Protein AF-A0A1D6ND88-F1 (afdb_monomer_lite)

Foldseek 3Di:
DDPPPPVVLVVLVVVVVVQVVDPPDPDPDDPVCVVCVSVVDDDDDAAAADAPDDPLPVLVVVVCVVLCVVPPDPDDDPVNSVCHHNVVDDNVVSVCCVVVVVVVVVVVVVVVVVVPPDDPVPPPPPPDDDD

Secondary structure (DSSP, 8-state):
--GGGGHHHHHHHHHHHHHHH-TT---SS-HHHHHHHHHH--------PPPSSSS-HHHHHHHHHHHHHHHS-SS--TGGGGGSSTTSS-HHHHHHHHHHHHHHHHHHHHHHHHHTPPPGGGSSTT-----

Organism: Zea mays (NCBI:txid4577)

Radius of gyration: 24.54 Å; chains: 1; bounding box: 53×54×69 Å

pLDDT: mean 79.96, std 15.45, range [41.28, 96.06]

InterPro domains:
  IPR003653 Ulp1 protease family, C-terminal catalytic domain [PF02902] (44-93)
  IPR038765 Papain-like cysteine peptidase superfamily [SSF54001] (33-108)

Structure (mmCIF, N/CA/C/O backbone):
data_AF-A0A1D6ND88-F1
#
_entry.id   AF-A0A1D6ND88-F1
#
loop_
_atom_site.group_PDB
_atom_site.id
_atom_site.type_symbol
_atom_site.label_atom_id
_atom_site.label_alt_id
_atom_site.label_comp_id
_atom_site.label_asym_id
_atom_site.label_entity_id
_atom_site.label_seq_id
_atom_site.pdbx_PDB_ins_code
_atom_site.Cartn_x
_atom_site.Cartn_y
_atom_site.Cartn_z
_atom_site.occupancy
_atom_site.B_iso_or_equiv
_atom_site.auth_seq_id
_atom_site.auth_comp_id
_atom_site.auth_asym_id
_atom_site.auth_atom_id
_atom_site.pdbx_PDB_model_num
ATOM 1 N N . MET A 1 1 ? 5.506 -14.985 18.637 1.00 41.28 1 MET A N 1
ATOM 2 C CA . MET A 1 1 ? 4.872 -13.873 17.889 1.00 41.28 1 MET A CA 1
ATOM 3 C C . MET A 1 1 ? 5.980 -12.960 17.376 1.00 41.28 1 MET A C 1
ATOM 5 O O . MET A 1 1 ? 6.847 -12.604 18.158 1.00 41.28 1 MET A O 1
ATOM 9 N N . SER A 1 2 ? 6.032 -12.709 16.064 1.00 43.12 2 SER A N 1
ATOM 10 C CA . SER A 1 2 ? 7.199 -12.138 15.362 1.00 43.12 2 SER A CA 1
ATOM 11 C C . SER A 1 2 ? 7.504 -10.687 15.774 1.00 43.12 2 SER A C 1
ATOM 13 O O . SER A 1 2 ? 6.597 -9.855 15.815 1.00 43.12 2 SER A O 1
ATOM 15 N N . SER A 1 3 ? 8.778 -10.384 16.063 1.00 57.56 3 SER A N 1
ATOM 16 C CA . SER A 1 3 ? 9.245 -9.135 16.695 1.00 57.56 3 SER A CA 1
ATOM 17 C C . SER A 1 3 ? 9.149 -7.877 15.817 1.00 57.56 3 SER A C 1
ATOM 19 O O . SER A 1 3 ? 9.309 -6.762 16.313 1.00 57.56 3 SER A O 1
ATOM 21 N N . LYS A 1 4 ? 8.833 -8.010 14.523 1.00 53.69 4 LYS A N 1
ATOM 22 C CA . LYS A 1 4 ? 8.887 -6.890 13.566 1.00 53.69 4 LYS A CA 1
ATOM 23 C C . LYS A 1 4 ? 7.842 -5.791 13.811 1.00 53.69 4 LYS A C 1
ATOM 25 O O . LYS A 1 4 ? 8.117 -4.628 13.551 1.00 53.69 4 LYS A O 1
ATOM 30 N N . PHE A 1 5 ? 6.683 -6.110 14.389 1.00 51.97 5 PHE A N 1
ATOM 31 C CA . PHE A 1 5 ? 5.602 -5.128 14.582 1.00 51.97 5 PHE A CA 1
ATOM 32 C C . PHE A 1 5 ? 5.680 -4.347 15.907 1.00 51.97 5 PHE A C 1
ATOM 34 O O . PHE A 1 5 ? 4.824 -3.498 16.178 1.00 51.97 5 PHE A O 1
ATOM 41 N N . GLN A 1 6 ? 6.659 -4.618 16.776 1.00 59.09 6 GLN A N 1
ATOM 42 C CA . GLN A 1 6 ? 6.769 -3.940 18.076 1.00 59.09 6 GLN A CA 1
ATOM 43 C C . GLN A 1 6 ? 7.133 -2.450 17.918 1.00 59.09 6 GLN A C 1
ATOM 45 O O . GLN A 1 6 ? 6.736 -1.619 18.736 1.00 59.09 6 GLN A O 1
ATOM 50 N N . TYR A 1 7 ? 7.787 -2.099 16.808 1.00 65.56 7 TYR A N 1
ATOM 51 C CA . TYR A 1 7 ? 8.238 -0.744 16.499 1.00 65.56 7 TYR A CA 1
ATOM 52 C C . TYR A 1 7 ? 7.102 0.247 16.227 1.00 65.56 7 TYR A C 1
ATOM 54 O O . TYR A 1 7 ? 7.187 1.385 16.684 1.00 65.56 7 TYR A O 1
ATOM 62 N N . HIS A 1 8 ? 6.005 -0.166 15.583 1.00 69.44 8 HIS A N 1
ATOM 63 C CA . HIS A 1 8 ? 4.933 0.764 15.187 1.00 69.44 8 HIS A CA 1
ATOM 64 C C . HIS A 1 8 ? 4.336 1.541 16.361 1.00 69.44 8 HIS A C 1
ATOM 66 O O . HIS A 1 8 ? 4.024 2.717 16.239 1.00 69.44 8 HIS A O 1
ATOM 72 N N . HIS A 1 9 ? 4.238 0.911 17.534 1.00 70.81 9 HIS A N 1
ATOM 73 C CA . HIS A 1 9 ? 3.711 1.581 18.718 1.00 70.81 9 HIS A CA 1
ATOM 74 C C . HIS A 1 9 ? 4.629 2.709 19.209 1.00 70.81 9 HIS A C 1
ATOM 76 O O . HIS A 1 9 ? 4.142 3.739 19.663 1.00 70.81 9 HIS A O 1
ATOM 82 N N . ARG A 1 10 ? 5.953 2.533 19.101 1.00 76.25 10 ARG A N 1
ATOM 83 C CA . ARG A 1 10 ? 6.928 3.568 19.469 1.00 76.25 10 ARG A CA 1
ATOM 84 C C . ARG A 1 10 ? 6.919 4.715 18.465 1.00 76.25 10 ARG A C 1
ATOM 86 O O . ARG A 1 10 ? 6.948 5.863 18.888 1.00 76.25 10 ARG A O 1
ATOM 93 N N . TYR A 1 11 ? 6.829 4.410 17.171 1.00 80.75 11 TYR A N 1
ATOM 94 C CA . TYR A 1 11 ? 6.771 5.435 16.127 1.00 80.75 11 TYR A CA 1
ATOM 95 C C . TYR A 1 11 ? 5.516 6.300 16.234 1.00 80.75 11 TYR A C 1
ATOM 97 O O . TYR A 1 11 ? 5.647 7.514 16.267 1.00 80.75 11 TYR A O 1
ATOM 105 N N . ILE A 1 12 ? 4.334 5.707 16.430 1.00 75.56 12 ILE A N 1
ATOM 106 C CA . ILE A 1 12 ? 3.087 6.473 16.616 1.00 75.56 12 ILE A CA 1
ATOM 107 C C . ILE A 1 12 ? 3.168 7.393 17.851 1.00 75.56 12 ILE A C 1
ATOM 109 O O . ILE A 1 12 ? 2.645 8.506 17.858 1.00 75.56 12 ILE A O 1
ATOM 113 N N . GLN A 1 13 ? 3.843 6.956 18.921 1.00 74.56 13 GLN A N 1
ATOM 114 C CA . GLN A 1 13 ? 4.072 7.813 20.089 1.00 74.56 13 GLN A CA 1
ATOM 115 C C . GLN A 1 13 ? 5.053 8.956 19.809 1.00 74.56 13 GLN A C 1
ATOM 117 O O . GLN A 1 13 ? 4.831 10.066 20.292 1.00 74.56 13 GLN A O 1
ATOM 122 N N . ALA A 1 14 ? 6.122 8.685 19.058 1.00 81.25 14 ALA A N 1
ATOM 123 C CA . ALA A 1 14 ? 7.110 9.685 18.669 1.00 81.25 14 ALA A CA 1
ATOM 124 C C . ALA A 1 14 ? 6.513 10.726 17.710 1.00 81.25 14 ALA A C 1
ATOM 126 O O . ALA A 1 14 ? 6.721 11.919 17.898 1.00 81.25 14 ALA A O 1
ATOM 127 N N . GLU A 1 15 ? 5.703 10.289 16.747 1.00 80.25 15 GLU A N 1
ATOM 128 C CA . GLU A 1 15 ? 4.974 11.159 15.825 1.00 80.25 15 GLU A CA 1
ATOM 129 C C . GLU A 1 15 ? 4.010 12.080 16.579 1.00 80.25 15 GLU A C 1
ATOM 131 O O . GLU A 1 15 ? 4.022 13.286 16.366 1.00 80.25 15 GLU A O 1
ATOM 136 N N . ARG A 1 16 ? 3.259 11.562 17.563 1.00 74.75 16 ARG A N 1
ATOM 137 C CA . ARG A 1 16 ? 2.439 12.409 18.446 1.00 74.75 16 ARG A CA 1
ATOM 138 C C . ARG A 1 16 ? 3.272 13.479 19.155 1.00 74.75 16 ARG A C 1
ATOM 140 O O . ARG A 1 16 ? 2.800 14.601 19.312 1.00 74.75 16 ARG A O 1
ATOM 147 N N . TRP A 1 17 ? 4.451 13.119 19.667 1.00 75.12 17 TRP A N 1
ATOM 148 C CA . TRP A 1 17 ? 5.330 14.091 20.320 1.00 75.12 17 TRP A CA 1
ATOM 149 C C . TRP A 1 17 ? 5.748 15.183 19.338 1.00 75.12 17 TRP A C 1
ATOM 151 O O . TRP A 1 17 ? 5.667 16.355 19.676 1.00 75.12 17 TRP A O 1
ATOM 161 N N . HIS A 1 18 ? 6.113 14.799 18.116 1.00 78.81 18 HIS A N 1
ATOM 162 C CA . HIS A 1 18 ? 6.485 15.727 17.058 1.00 78.81 18 HIS A CA 1
ATOM 163 C C . HIS A 1 18 ? 5.331 16.669 16.677 1.00 78.81 18 HIS A C 1
ATOM 165 O O . HIS A 1 18 ? 5.486 17.882 16.770 1.00 78.81 18 HIS A O 1
ATOM 171 N N . LEU A 1 19 ? 4.147 16.124 16.382 1.00 74.94 19 LEU A N 1
ATOM 172 C CA . LEU A 1 19 ? 2.949 16.903 16.050 1.00 74.94 19 LEU A CA 1
ATOM 173 C C . LEU A 1 19 ? 2.496 17.816 17.200 1.00 74.94 19 LEU A C 1
ATOM 175 O O . LEU A 1 19 ? 1.925 18.867 16.964 1.00 74.94 19 LEU A O 1
ATOM 179 N N . GLY A 1 20 ? 2.736 17.429 18.456 1.00 70.62 20 GLY A N 1
ATOM 180 C CA . GLY A 1 20 ? 2.411 18.262 19.617 1.00 70.62 20 GLY A CA 1
ATOM 181 C C . GLY A 1 20 ? 3.403 19.398 19.888 1.00 70.62 20 GLY A C 1
ATOM 182 O O . GLY A 1 20 ? 3.076 20.293 20.664 1.00 70.62 20 GLY A O 1
ATOM 183 N N . MET A 1 21 ? 4.604 19.340 19.306 1.00 67.69 21 MET A N 1
ATOM 184 C CA . MET A 1 21 ? 5.630 20.386 19.415 1.00 67.69 21 MET A CA 1
ATOM 185 C C . MET A 1 21 ? 5.525 21.407 18.281 1.00 67.69 21 MET A C 1
ATOM 187 O O . MET A 1 21 ? 5.992 22.532 18.434 1.00 67.69 21 MET A O 1
ATOM 191 N N . ASP A 1 22 ? 4.911 21.020 17.165 1.00 70.62 22 ASP A N 1
ATOM 192 C CA . ASP A 1 22 ? 4.722 21.871 16.002 1.00 70.62 22 ASP A CA 1
ATOM 193 C C . ASP A 1 22 ? 3.301 22.456 15.986 1.00 70.62 22 ASP A C 1
ATOM 195 O O . ASP A 1 22 ? 2.317 21.759 15.737 1.00 70.62 22 ASP A O 1
ATOM 199 N N . SER A 1 23 ? 3.185 23.758 16.262 1.00 64.06 23 SER A N 1
ATOM 200 C CA . SER A 1 23 ? 1.905 24.476 16.249 1.00 64.06 23 SER A CA 1
ATOM 201 C C . SER A 1 23 ? 1.335 24.697 14.845 1.00 64.06 23 SER A C 1
ATOM 203 O O . SER A 1 23 ? 0.255 25.270 14.727 1.00 64.06 23 SER A O 1
ATOM 205 N N . SER A 1 24 ? 2.053 24.300 13.788 1.00 73.44 24 SER A N 1
ATOM 206 C CA . SER A 1 24 ? 1.614 24.445 12.399 1.00 73.44 24 SER A CA 1
ATOM 207 C C . SER A 1 24 ? 0.556 23.419 11.985 1.00 73.44 24 SER A C 1
ATOM 209 O O . SER A 1 24 ? -0.075 23.598 10.943 1.00 73.44 24 SER A O 1
ATOM 211 N N . TYR A 1 25 ? 0.363 22.341 12.749 1.00 66.56 25 TYR A N 1
ATOM 212 C CA . TYR A 1 25 ? -0.605 21.302 12.409 1.00 66.56 25 TYR A CA 1
ATOM 213 C C . TYR A 1 25 ? -1.922 21.493 13.161 1.00 66.56 25 TYR A C 1
ATOM 215 O O . TYR A 1 25 ? -1.974 21.403 14.388 1.00 66.56 25 TYR A O 1
ATOM 223 N N . ASP A 1 26 ? -3.016 21.649 12.415 1.00 70.00 26 ASP A N 1
ATOM 224 C CA . ASP A 1 26 ? -4.363 21.501 12.962 1.00 70.00 26 ASP A CA 1
ATOM 225 C C . ASP A 1 26 ? -4.646 20.015 13.191 1.00 70.00 26 ASP A C 1
ATOM 227 O O . ASP A 1 26 ? -4.948 19.250 12.273 1.00 70.00 26 ASP A O 1
ATOM 231 N N . ILE A 1 27 ? -4.501 19.571 14.439 1.00 66.62 27 ILE A N 1
ATOM 232 C CA . ILE A 1 27 ? -4.692 18.165 14.787 1.00 66.62 27 ILE A CA 1
ATOM 233 C C . ILE A 1 27 ? -6.197 17.893 14.957 1.00 66.62 27 ILE A C 1
ATOM 235 O O . ILE A 1 27 ? -6.794 18.366 15.929 1.00 66.62 27 ILE A O 1
ATOM 239 N N . PRO A 1 28 ? -6.824 17.039 14.120 1.00 66.81 28 PRO A N 1
ATOM 240 C CA . PRO A 1 28 ? -8.278 16.832 14.118 1.00 66.81 28 PRO A CA 1
ATOM 241 C C . PRO A 1 28 ? -8.795 16.009 15.315 1.00 66.81 28 PRO A C 1
ATOM 243 O O . PRO A 1 28 ? -9.961 15.618 15.366 1.00 66.81 28 PRO A O 1
ATOM 246 N N . PHE A 1 29 ? -7.947 15.729 16.310 1.00 67.81 29 PHE A N 1
ATOM 247 C CA . PHE A 1 29 ? -8.299 14.945 17.490 1.00 67.81 29 PHE A CA 1
ATOM 248 C C . PHE A 1 29 ? -7.901 15.662 18.776 1.00 67.81 29 PHE A C 1
ATOM 250 O O . PHE A 1 29 ? -6.765 16.101 18.949 1.00 67.81 29 PHE A O 1
ATOM 257 N N . SER A 1 30 ? -8.812 15.678 19.753 1.00 72.06 30 SER A N 1
ATOM 258 C CA . SER A 1 30 ? -8.515 16.241 21.073 1.00 72.06 30 SER A CA 1
ATOM 259 C C . SER A 1 30 ? -7.353 15.515 21.770 1.00 72.06 30 SER A C 1
ATOM 261 O O . SER A 1 30 ? -7.205 14.291 21.677 1.00 72.06 30 SER A O 1
ATOM 263 N N . GLY A 1 31 ? -6.585 16.233 22.597 1.00 69.94 31 GLY A N 1
ATOM 264 C CA . GLY A 1 31 ? -5.493 15.646 23.390 1.00 69.94 31 GLY A CA 1
ATOM 265 C C . GLY A 1 31 ? -5.920 14.495 24.321 1.00 69.94 31 GLY A C 1
ATOM 266 O O . GLY A 1 31 ? -5.090 13.673 24.719 1.00 69.94 31 GLY A O 1
ATOM 267 N N . ARG A 1 32 ? -7.219 14.383 24.650 1.00 72.38 32 ARG A N 1
ATOM 268 C CA . ARG A 1 32 ? -7.787 13.240 25.390 1.00 72.38 32 ARG A CA 1
ATOM 269 C C . ARG A 1 32 ? -7.819 11.957 24.556 1.00 72.38 32 ARG A C 1
ATOM 271 O O . ARG A 1 32 ? -7.521 10.897 25.104 1.00 72.38 32 ARG A O 1
ATOM 278 N N . ILE A 1 33 ? -8.145 12.052 23.265 1.00 72.25 33 ILE A N 1
ATOM 279 C CA . ILE A 1 33 ? -8.152 10.914 22.333 1.00 72.25 33 ILE A CA 1
ATOM 280 C C . ILE A 1 33 ? -6.717 10.403 22.159 1.00 72.25 33 ILE A C 1
ATOM 282 O O . ILE A 1 33 ? -6.457 9.224 22.393 1.00 72.25 33 ILE A O 1
ATOM 286 N N . TRP A 1 34 ? -5.760 11.304 21.916 1.00 73.19 34 TRP A N 1
ATOM 287 C CA . TRP A 1 34 ? -4.337 10.964 21.792 1.00 73.19 34 TRP A CA 1
ATOM 288 C C . TRP A 1 34 ? -3.742 10.286 23.028 1.00 73.19 34 TRP A C 1
ATOM 290 O O . TRP A 1 34 ? -2.979 9.330 22.909 1.00 73.19 34 TRP A O 1
ATOM 300 N N . ARG A 1 35 ? -4.108 10.731 24.237 1.00 72.75 35 ARG A N 1
ATOM 301 C CA . ARG A 1 35 ? -3.625 10.118 25.490 1.00 72.75 35 ARG A CA 1
ATOM 302 C C . ARG A 1 35 ? -4.086 8.669 25.658 1.00 72.75 35 ARG A C 1
ATOM 304 O O . ARG A 1 35 ? -3.440 7.897 26.360 1.00 72.75 35 ARG A O 1
ATOM 311 N N . ARG A 1 36 ? -5.213 8.312 25.038 1.00 74.75 36 ARG A N 1
ATOM 312 C CA . ARG A 1 36 ? -5.766 6.954 25.043 1.00 74.75 36 ARG A CA 1
ATOM 313 C C . ARG A 1 36 ? -5.395 6.163 23.790 1.00 74.75 36 ARG A C 1
ATOM 315 O O . ARG A 1 36 ? -5.634 4.963 23.780 1.00 74.75 36 ARG A O 1
ATOM 322 N N . LEU A 1 37 ? -4.780 6.792 22.784 1.00 72.81 37 LEU A N 1
ATOM 323 C CA . LEU A 1 37 ? -4.457 6.165 21.503 1.00 72.81 37 LEU A CA 1
ATOM 324 C C . LEU A 1 37 ? -3.645 4.883 21.683 1.00 72.81 37 LEU A C 1
ATOM 326 O O . LEU A 1 37 ? -4.047 3.851 21.170 1.00 72.81 37 LEU A O 1
ATOM 330 N N . SER A 1 38 ? -2.580 4.902 22.491 1.00 71.12 38 SER A N 1
ATOM 331 C CA . SER A 1 38 ? -1.765 3.704 22.764 1.00 71.12 38 SER A CA 1
ATOM 332 C C . SER A 1 38 ? -2.579 2.513 23.278 1.00 71.12 38 SER A C 1
ATOM 334 O O . SER A 1 38 ? -2.283 1.371 22.941 1.00 71.12 38 SER A O 1
ATOM 336 N N . LYS A 1 39 ? -3.632 2.779 24.059 1.00 72.88 39 LYS A N 1
ATOM 337 C CA . LYS A 1 39 ? -4.548 1.771 24.613 1.00 72.88 39 LYS A CA 1
ATOM 338 C C . LYS A 1 39 ? -5.696 1.406 23.662 1.00 72.88 39 LYS A C 1
ATOM 340 O O . LYS A 1 39 ? -6.352 0.399 23.889 1.00 72.88 39 LYS A O 1
ATOM 345 N N . ASN A 1 40 ? -5.925 2.206 22.622 1.00 74.81 40 ASN A N 1
ATOM 346 C CA . ASN A 1 40 ? -7.015 2.057 21.654 1.00 74.81 40 ASN A CA 1
ATOM 347 C C . ASN A 1 40 ? -6.531 1.663 20.245 1.00 74.81 40 ASN A C 1
ATOM 349 O O . ASN A 1 40 ? -7.349 1.550 19.332 1.00 74.81 40 ASN A O 1
ATOM 353 N N . ILE A 1 41 ? -5.225 1.443 20.048 1.00 77.94 41 ILE A N 1
ATOM 354 C CA . ILE A 1 41 ? -4.690 0.879 18.805 1.00 77.94 41 ILE A CA 1
ATOM 355 C C . ILE A 1 41 ? -5.004 -0.613 18.789 1.00 77.94 41 ILE A C 1
ATOM 357 O O . ILE A 1 41 ? -4.390 -1.414 19.496 1.00 77.94 41 ILE A O 1
ATOM 361 N N . ASN A 1 42 ? -5.955 -0.980 17.941 1.00 80.75 42 ASN A N 1
ATOM 362 C CA . ASN A 1 42 ? -6.239 -2.368 17.625 1.00 80.75 42 ASN A CA 1
ATOM 363 C C . ASN A 1 42 ? -5.317 -2.835 16.500 1.00 80.75 42 ASN A C 1
ATOM 365 O O . ASN A 1 42 ? -5.044 -2.090 15.561 1.00 80.75 42 ASN A O 1
ATOM 369 N N . ARG A 1 43 ? -4.838 -4.075 16.599 1.00 81.69 43 ARG A N 1
ATOM 370 C CA . ARG A 1 43 ? -4.028 -4.714 15.561 1.00 81.69 43 ARG A CA 1
ATOM 371 C C . ARG A 1 43 ? -4.798 -5.905 15.037 1.00 81.69 43 ARG A C 1
ATOM 373 O O . ARG A 1 43 ? -5.044 -6.839 15.790 1.00 81.69 43 ARG A O 1
ATOM 380 N N . GLU A 1 44 ? -5.128 -5.866 13.759 1.00 86.56 44 GLU A N 1
ATOM 381 C CA . GLU A 1 44 ? -5.846 -6.941 13.089 1.00 86.56 44 GLU A CA 1
ATOM 382 C C . GLU A 1 44 ? -4.923 -7.552 12.036 1.00 86.56 44 GLU A C 1
ATOM 384 O O . GLU A 1 44 ? -4.235 -6.840 11.300 1.00 86.56 44 GLU A O 1
ATOM 389 N N . LYS A 1 45 ? -4.851 -8.885 11.998 1.00 87.62 45 LYS A N 1
ATOM 390 C CA . LYS A 1 45 ? -4.090 -9.596 10.971 1.00 87.62 45 LYS A CA 1
ATOM 391 C C . LYS A 1 45 ? -5.030 -9.902 9.815 1.00 87.62 45 LYS A C 1
ATOM 393 O O . LYS A 1 45 ? -5.956 -10.690 9.975 1.00 87.62 45 LYS A O 1
ATOM 398 N N . ILE A 1 46 ? -4.742 -9.327 8.657 1.00 90.25 46 ILE A N 1
ATOM 399 C CA . ILE A 1 46 ? -5.522 -9.531 7.438 1.00 90.25 46 ILE A CA 1
ATOM 400 C C . ILE A 1 46 ? -4.742 -10.459 6.513 1.00 90.25 46 ILE A C 1
ATOM 402 O O . ILE A 1 46 ? -3.528 -10.316 6.343 1.00 90.25 46 ILE A O 1
ATOM 406 N N . GLU A 1 47 ? -5.428 -11.438 5.933 1.00 92.31 47 GLU A N 1
ATOM 407 C CA . GLU A 1 47 ? -4.840 -12.283 4.902 1.00 92.31 47 GLU A CA 1
ATOM 408 C C . GLU A 1 47 ? -5.079 -11.671 3.528 1.00 92.31 47 GLU A C 1
ATOM 410 O O . GLU A 1 47 ? -6.209 -11.608 3.061 1.00 92.31 47 GLU A O 1
ATOM 415 N N . VAL A 1 48 ? -4.001 -11.252 2.876 1.00 94.06 48 VAL A N 1
ATOM 416 C CA . VAL A 1 48 ? -4.007 -10.630 1.546 1.00 94.06 48 VAL A CA 1
ATOM 417 C C . VAL A 1 48 ? -3.430 -11.592 0.496 1.00 94.06 48 VAL A C 1
ATOM 419 O O . VAL A 1 48 ? -2.805 -12.593 0.879 1.00 94.06 48 VAL A O 1
ATOM 422 N N . PRO A 1 49 ? -3.638 -11.355 -0.815 1.00 95.19 49 PRO A N 1
ATOM 423 C CA . PRO A 1 49 ? -3.035 -12.174 -1.864 1.00 95.19 49 PRO A CA 1
ATOM 424 C C . PRO A 1 49 ? -1.514 -12.172 -1.709 1.00 95.19 49 PRO A C 1
ATOM 426 O O . PRO A 1 49 ? -0.915 -11.124 -1.512 1.00 95.19 49 PRO A O 1
ATOM 429 N N . ARG A 1 50 ? -0.875 -13.343 -1.758 1.00 92.88 50 ARG A N 1
ATOM 430 C CA . ARG A 1 50 ? 0.572 -13.480 -1.527 1.00 92.88 50 ARG A CA 1
ATOM 431 C C . ARG A 1 50 ? 1.305 -13.686 -2.845 1.00 92.88 50 ARG A C 1
ATOM 433 O O . ARG A 1 50 ? 0.810 -14.398 -3.717 1.00 92.88 50 ARG A O 1
ATOM 440 N N . GLN A 1 51 ? 2.518 -13.149 -2.936 1.00 93.00 51 GLN A N 1
ATOM 441 C CA . GLN A 1 51 ? 3.444 -13.480 -4.017 1.00 93.00 51 GLN A CA 1
ATOM 442 C C . GLN A 1 51 ? 3.694 -14.995 -4.089 1.00 93.00 51 GLN A C 1
ATOM 444 O O . GLN A 1 51 ? 3.717 -15.684 -3.063 1.00 93.00 51 GLN A O 1
ATOM 449 N N . ARG A 1 52 ? 3.920 -15.499 -5.305 1.00 92.25 52 ARG A N 1
ATOM 450 C CA . ARG A 1 52 ? 4.267 -16.908 -5.566 1.00 92.25 52 ARG A CA 1
ATOM 451 C C . ARG A 1 52 ? 5.758 -17.138 -5.831 1.00 92.25 52 ARG A C 1
ATOM 453 O O . ARG A 1 52 ? 6.175 -18.279 -5.974 1.00 92.25 52 ARG A O 1
ATOM 460 N N . ASN A 1 53 ? 6.545 -16.068 -5.899 1.00 91.75 53 ASN A N 1
ATOM 461 C CA . ASN A 1 53 ? 7.993 -16.092 -6.106 1.00 91.75 53 ASN A CA 1
ATOM 462 C C . ASN A 1 53 ? 8.721 -15.452 -4.912 1.00 91.75 53 ASN A C 1
ATOM 464 O O . ASN A 1 53 ? 8.080 -14.991 -3.972 1.00 91.75 53 ASN A O 1
ATOM 468 N N . GLU A 1 54 ? 10.051 -15.404 -4.934 1.00 91.44 54 GLU A N 1
ATOM 469 C CA . GLU A 1 54 ? 10.865 -14.911 -3.809 1.00 91.44 54 GLU A CA 1
ATOM 470 C C . GLU A 1 54 ? 11.254 -13.425 -3.914 1.00 91.44 54 GLU A C 1
ATOM 472 O O . GLU A 1 54 ? 11.768 -12.856 -2.954 1.00 91.44 54 GLU A O 1
ATOM 477 N N . TYR A 1 55 ? 10.978 -12.771 -5.046 1.00 91.19 55 TYR A N 1
ATOM 478 C CA . TYR A 1 55 ? 11.522 -11.448 -5.384 1.00 91.19 55 TYR A CA 1
ATOM 479 C C . TYR A 1 55 ? 10.475 -10.328 -5.482 1.00 91.19 55 TYR A C 1
ATOM 481 O O . TYR A 1 55 ? 10.838 -9.156 -5.442 1.00 91.19 55 TYR A O 1
ATOM 489 N N . ASP A 1 56 ? 9.179 -10.643 -5.546 1.00 93.38 56 ASP A N 1
ATOM 490 C CA . ASP A 1 56 ? 8.116 -9.636 -5.687 1.00 93.38 56 ASP A CA 1
ATOM 491 C C . ASP A 1 56 ? 7.631 -9.040 -4.349 1.00 93.38 56 ASP A C 1
ATOM 493 O O . ASP A 1 56 ? 6.617 -8.350 -4.315 1.00 93.38 56 ASP A O 1
ATOM 497 N N . CYS A 1 57 ? 8.324 -9.246 -3.224 1.00 92.56 57 CYS A N 1
ATOM 498 C CA . CYS A 1 57 ? 7.819 -8.794 -1.916 1.00 92.56 57 CYS A CA 1
ATOM 499 C C . CYS A 1 57 ? 7.686 -7.275 -1.793 1.00 92.56 57 CYS A C 1
ATOM 501 O O . CYS A 1 57 ? 6.683 -6.788 -1.269 1.00 92.56 57 CYS A O 1
ATOM 503 N N . GLY A 1 58 ? 8.662 -6.531 -2.316 1.00 92.19 58 GLY A N 1
ATOM 504 C CA . GLY A 1 58 ? 8.586 -5.074 -2.404 1.00 92.19 58 GLY A CA 1
ATOM 505 C C . GLY A 1 58 ? 7.503 -4.620 -3.380 1.00 92.19 58 GLY A C 1
ATOM 506 O O . GLY A 1 58 ? 6.765 -3.686 -3.088 1.00 92.19 58 GLY A O 1
ATOM 507 N N . LEU A 1 59 ? 7.341 -5.331 -4.498 1.00 94.50 59 LEU A N 1
ATOM 508 C CA . LEU A 1 59 ? 6.329 -5.015 -5.502 1.00 94.50 59 LEU A CA 1
ATOM 509 C C . LEU A 1 59 ? 4.908 -5.195 -4.955 1.00 94.50 59 LEU A C 1
ATOM 511 O O . LEU A 1 59 ? 4.077 -4.304 -5.094 1.00 94.50 59 LEU A O 1
ATOM 515 N N . PHE A 1 60 ? 4.650 -6.305 -4.258 1.00 95.19 60 PHE A N 1
ATOM 516 C CA . PHE A 1 60 ? 3.375 -6.544 -3.583 1.00 95.19 60 PHE A CA 1
ATOM 517 C C . PHE A 1 60 ? 3.128 -5.511 -2.486 1.00 95.19 60 PHE A C 1
ATOM 519 O O . PHE A 1 60 ? 1.995 -5.077 -2.331 1.00 95.19 60 PHE A O 1
ATOM 526 N N . MET A 1 61 ? 4.164 -5.078 -1.754 1.00 94.75 61 MET A N 1
AT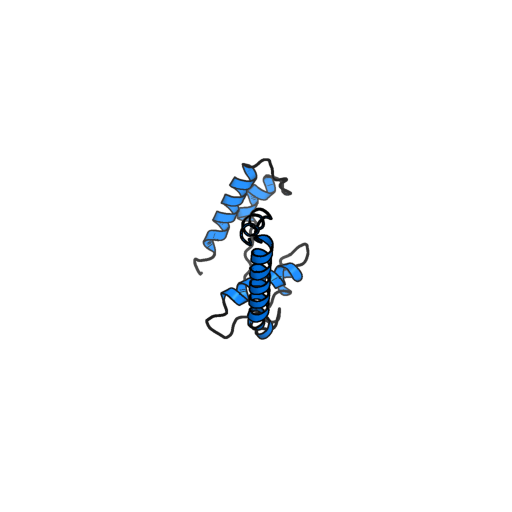OM 527 C CA . MET A 1 61 ? 4.026 -4.003 -0.765 1.00 94.75 61 MET A CA 1
ATOM 528 C C . MET A 1 61 ? 3.517 -2.708 -1.400 1.00 94.75 61 MET A C 1
ATOM 530 O O . MET A 1 61 ? 2.562 -2.127 -0.891 1.00 94.75 61 MET A O 1
ATOM 534 N N . LEU A 1 62 ? 4.124 -2.283 -2.510 1.00 95.69 62 LEU A N 1
ATOM 535 C CA . LEU A 1 62 ? 3.692 -1.090 -3.239 1.00 95.69 62 LEU A CA 1
ATOM 536 C C . LEU A 1 62 ? 2.270 -1.255 -3.777 1.00 95.69 62 LEU A C 1
ATOM 538 O O . LEU A 1 62 ? 1.450 -0.357 -3.620 1.00 95.69 62 LEU A O 1
ATOM 542 N N . TYR A 1 63 ? 1.954 -2.428 -4.325 1.00 96.00 63 TYR A N 1
ATOM 543 C CA . TYR A 1 63 ? 0.622 -2.717 -4.842 1.00 96.00 63 TYR A CA 1
ATOM 544 C C . TYR A 1 63 ? -0.453 -2.738 -3.741 1.00 96.00 63 TYR A C 1
ATOM 546 O O . TYR A 1 63 ? -1.554 -2.237 -3.952 1.00 96.00 63 TYR A O 1
ATOM 554 N N . TYR A 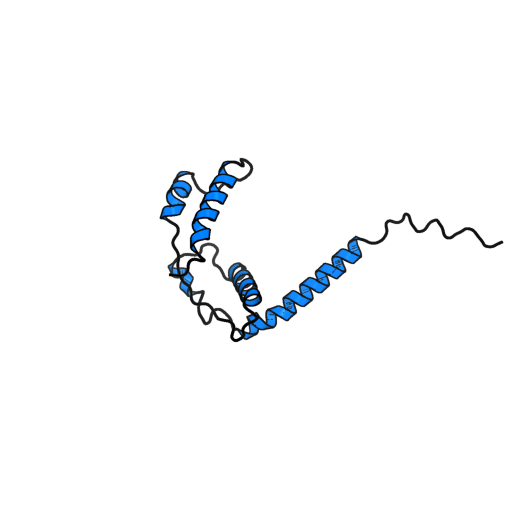1 64 ? -0.144 -3.243 -2.537 1.00 95.81 64 TYR A N 1
ATOM 555 C CA . TYR A 1 64 ? -1.060 -3.148 -1.393 1.00 95.81 64 TYR A CA 1
ATOM 556 C C . TYR A 1 64 ? -1.361 -1.694 -1.036 1.00 95.81 64 TYR A C 1
ATOM 558 O O . TYR A 1 64 ? -2.501 -1.390 -0.711 1.00 95.81 64 TYR A O 1
ATOM 566 N N . ILE A 1 65 ? -0.356 -0.813 -1.060 1.00 95.44 65 ILE A N 1
ATOM 567 C CA . ILE A 1 65 ? -0.528 0.608 -0.731 1.00 95.44 65 ILE A CA 1
ATOM 568 C C . ILE A 1 65 ? -1.388 1.292 -1.796 1.00 95.44 65 ILE A C 1
ATOM 570 O O . ILE A 1 65 ? -2.356 1.959 -1.446 1.00 95.44 65 ILE A O 1
ATOM 574 N N . ASP A 1 66 ? -1.073 1.076 -3.073 1.00 95.06 66 ASP A N 1
ATOM 575 C CA . ASP A 1 66 ? -1.815 1.641 -4.202 1.00 95.06 66 ASP A CA 1
ATOM 576 C C . ASP A 1 66 ? -3.298 1.230 -4.174 1.00 95.06 66 ASP A C 1
ATOM 578 O O . ASP A 1 66 ? -4.191 2.079 -4.136 1.00 95.06 66 ASP A O 1
ATOM 582 N N . ARG A 1 67 ? -3.571 -0.076 -4.055 1.00 95.19 67 ARG A N 1
ATOM 583 C CA . ARG A 1 67 ? -4.939 -0.600 -3.926 1.00 95.19 67 ARG A CA 1
ATOM 584 C C . ARG A 1 67 ? -5.627 -0.134 -2.655 1.00 95.19 67 ARG A C 1
ATOM 586 O O . ARG A 1 67 ? -6.819 0.136 -2.687 1.00 95.19 67 ARG A O 1
ATOM 593 N N . PHE A 1 68 ? -4.914 -0.034 -1.535 1.00 95.00 68 PHE A N 1
ATOM 594 C CA . PHE A 1 68 ? -5.503 0.462 -0.293 1.00 95.00 68 PHE A CA 1
ATOM 595 C C . PHE A 1 68 ? -5.978 1.906 -0.447 1.00 95.00 68 PHE A C 1
ATOM 597 O O . PHE A 1 68 ? -7.083 2.213 -0.024 1.00 95.00 68 PHE A O 1
ATOM 604 N N . ILE A 1 69 ? -5.189 2.778 -1.077 1.00 94.56 69 ILE A N 1
ATOM 605 C CA . ILE A 1 69 ? -5.578 4.176 -1.305 1.00 94.56 69 ILE A CA 1
ATOM 606 C C . ILE A 1 69 ? -6.821 4.267 -2.204 1.00 94.56 69 ILE A C 1
ATOM 608 O O . ILE A 1 69 ? -7.681 5.107 -1.959 1.00 94.56 69 ILE A O 1
ATOM 612 N N . GLN A 1 70 ? -6.931 3.399 -3.214 1.00 94.25 70 GLN A N 1
ATOM 613 C CA . GLN A 1 70 ? -8.060 3.393 -4.152 1.00 94.25 70 GLN A CA 1
ATOM 614 C C . GLN A 1 70 ? -9.332 2.748 -3.578 1.00 94.25 70 GLN A C 1
ATOM 616 O O . GLN A 1 70 ? -10.431 3.249 -3.803 1.00 94.25 70 GLN A O 1
ATOM 621 N N . ASP A 1 71 ? -9.194 1.633 -2.855 1.00 94.25 71 ASP A N 1
ATOM 622 C CA . ASP A 1 71 ? -10.319 0.789 -2.437 1.00 94.25 71 ASP A CA 1
ATOM 623 C C . ASP A 1 71 ? -10.785 1.063 -1.000 1.00 94.25 71 ASP A C 1
ATOM 625 O O . ASP A 1 71 ? -11.893 0.660 -0.628 1.00 94.25 71 ASP A O 1
ATOM 629 N N . ALA A 1 72 ? -9.941 1.664 -0.150 1.00 93.38 72 ALA A N 1
ATOM 630 C CA . ALA A 1 72 ? -10.300 1.862 1.245 1.00 93.38 72 ALA A CA 1
ATOM 631 C C . ALA A 1 72 ? -11.482 2.836 1.360 1.00 93.38 72 ALA A C 1
ATOM 633 O O . ALA A 1 72 ? -11.483 3.904 0.746 1.00 93.38 72 ALA A O 1
ATOM 634 N N . PRO A 1 73 ? -12.484 2.509 2.191 1.00 92.62 73 PRO A N 1
ATOM 635 C CA . PRO A 1 73 ? -13.548 3.446 2.488 1.00 92.62 73 PRO A CA 1
ATOM 636 C C . PRO A 1 73 ? -12.966 4.655 3.220 1.00 92.62 73 PRO A C 1
ATOM 638 O O . PRO A 1 73 ? -11.999 4.526 3.973 1.00 92.62 73 PRO A O 1
ATOM 641 N N . GLU A 1 74 ? -13.637 5.802 3.095 1.00 90.94 74 GLU A N 1
ATOM 642 C CA . GLU A 1 74 ? -13.284 7.038 3.812 1.00 90.94 74 GLU A CA 1
ATOM 643 C C . GLU A 1 74 ? -13.050 6.787 5.312 1.00 90.94 74 GLU A C 1
ATOM 645 O O . GLU A 1 74 ? -12.143 7.346 5.929 1.00 90.94 74 GLU A O 1
ATOM 650 N N . ARG A 1 75 ? -13.836 5.872 5.898 1.00 89.75 75 ARG A N 1
ATOM 651 C CA . ARG A 1 75 ? -13.644 5.389 7.261 1.00 89.75 75 ARG A CA 1
ATOM 652 C C . ARG A 1 75 ? -13.568 3.870 7.316 1.00 89.75 75 ARG A C 1
ATOM 654 O O . ARG A 1 75 ? -14.584 3.179 7.261 1.00 89.75 75 ARG A O 1
ATOM 661 N N . LEU A 1 76 ? -12.364 3.354 7.539 1.00 89.69 76 LEU A N 1
ATOM 662 C CA . LEU A 1 76 ? -12.139 1.930 7.757 1.00 89.69 76 LEU A CA 1
ATOM 663 C C . LEU A 1 76 ? -12.532 1.512 9.185 1.00 89.69 76 LEU A C 1
ATOM 665 O O . LEU A 1 76 ? -11.967 1.998 10.169 1.00 89.69 76 LEU A O 1
ATOM 669 N N . THR A 1 77 ? -13.493 0.594 9.303 1.00 90.19 77 THR A N 1
ATOM 670 C CA . THR A 1 77 ? -13.896 -0.029 10.577 1.00 90.19 77 THR A CA 1
ATOM 671 C C . THR A 1 77 ? -13.450 -1.488 10.639 1.00 90.19 77 THR A C 1
ATOM 673 O O . THR A 1 77 ? -13.009 -2.054 9.639 1.00 90.19 77 THR A O 1
ATOM 676 N N . LYS A 1 78 ? -13.566 -2.119 11.816 1.00 86.88 78 LYS A N 1
ATOM 677 C CA . LYS A 1 78 ? -13.197 -3.533 11.991 1.00 86.88 78 LYS A CA 1
ATOM 678 C C . LYS A 1 78 ? -14.036 -4.458 11.111 1.00 86.88 78 LYS A C 1
ATOM 680 O O . LYS A 1 78 ? -13.510 -5.407 10.544 1.00 86.88 78 LYS A O 1
ATOM 685 N N . GLU A 1 79 ? -15.321 -4.156 10.974 1.00 87.38 79 GLU A N 1
ATOM 686 C CA . GLU A 1 79 ? -16.268 -4.900 10.143 1.00 87.38 79 GLU A CA 1
ATOM 687 C C . GLU A 1 79 ? -15.932 -4.740 8.654 1.00 87.38 79 GLU A C 1
ATOM 689 O O . GLU A 1 79 ? -16.055 -5.691 7.884 1.00 87.38 79 GLU A O 1
ATOM 694 N N . GLY A 1 80 ? -15.436 -3.561 8.262 1.00 87.62 80 GLY A N 1
ATOM 695 C CA . GLY A 1 80 ? -14.992 -3.271 6.899 1.00 87.62 80 GLY A CA 1
ATOM 696 C C . GLY A 1 80 ? -13.715 -4.005 6.482 1.00 87.62 80 GLY A C 1
ATOM 697 O O . GLY A 1 80 ? -13.484 -4.174 5.290 1.00 87.62 80 GLY A O 1
ATOM 698 N N . LEU A 1 81 ? -12.908 -4.516 7.423 1.00 90.12 81 LEU A N 1
ATOM 699 C CA . LEU A 1 81 ? -11.642 -5.193 7.099 1.00 90.12 81 LEU A CA 1
ATOM 700 C C . LEU A 1 81 ? -11.820 -6.420 6.200 1.00 90.12 81 LEU A C 1
ATOM 702 O O . LEU A 1 81 ? -10.889 -6.777 5.485 1.00 90.12 81 LEU A O 1
ATOM 706 N N . GLY A 1 82 ? -13.001 -7.047 6.213 1.00 88.56 82 GLY A N 1
ATOM 707 C CA . GLY A 1 82 ? -13.306 -8.211 5.379 1.00 88.56 82 GLY A CA 1
ATOM 708 C C . GLY A 1 82 ? -13.289 -7.936 3.871 1.00 88.56 82 GLY A C 1
ATOM 709 O O . GLY A 1 82 ? -13.224 -8.887 3.093 1.00 88.56 82 GLY A O 1
ATOM 710 N N . MET A 1 83 ? -13.318 -6.665 3.450 1.00 90.12 83 MET A N 1
ATOM 711 C CA . MET A 1 83 ? -13.155 -6.290 2.040 1.00 90.12 83 MET A CA 1
ATOM 712 C C . MET A 1 83 ? -11.735 -6.568 1.528 1.00 90.12 83 MET A C 1
ATOM 714 O O . MET A 1 83 ? -11.538 -6.863 0.351 1.00 90.12 83 MET A O 1
ATOM 718 N N . PHE A 1 84 ? -10.758 -6.547 2.436 1.00 92.00 84 PHE A N 1
ATOM 719 C CA . PHE A 1 84 ? -9.390 -6.957 2.176 1.00 92.00 84 PHE A CA 1
ATOM 720 C C . PHE A 1 84 ? -9.260 -8.443 2.510 1.00 92.00 84 PHE A C 1
ATOM 722 O O . PHE A 1 84 ? -9.487 -8.884 3.636 1.00 92.00 84 PHE A O 1
ATOM 729 N N . GLY A 1 85 ? -8.904 -9.248 1.516 1.00 90.75 85 GLY A N 1
ATOM 730 C CA . GLY A 1 85 ? -8.844 -10.695 1.671 1.00 90.75 85 GLY A CA 1
ATOM 731 C C . GLY A 1 85 ? -7.942 -11.358 0.643 1.00 90.75 85 GLY A C 1
ATOM 732 O O . GLY A 1 85 ? -7.412 -10.718 -0.258 1.00 90.75 85 GLY A O 1
ATOM 733 N N . ARG A 1 86 ? -7.830 -12.688 0.700 1.00 92.44 86 ARG A N 1
ATOM 734 C CA . ARG A 1 86 ? -7.042 -13.480 -0.268 1.00 92.44 86 ARG A CA 1
ATOM 735 C C . ARG A 1 86 ? -7.459 -13.297 -1.733 1.00 92.44 86 ARG A C 1
ATOM 737 O O . ARG A 1 86 ? -6.713 -13.699 -2.615 1.00 92.44 86 ARG A O 1
ATOM 744 N N . ARG A 1 87 ? -8.653 -12.746 -1.971 1.00 91.69 87 ARG A N 1
ATOM 745 C CA . ARG A 1 87 ? -9.224 -12.442 -3.292 1.00 91.69 87 ARG A CA 1
ATOM 746 C C . ARG A 1 87 ? -9.324 -10.937 -3.563 1.00 91.69 87 ARG A C 1
ATOM 748 O O . ARG A 1 87 ? -10.091 -10.546 -4.427 1.00 91.69 87 ARG A O 1
ATOM 755 N N . TRP A 1 88 ? -8.619 -10.108 -2.790 1.00 95.00 88 TRP A N 1
ATOM 756 C CA . TRP A 1 88 ? -8.664 -8.650 -2.937 1.00 95.00 88 TRP A CA 1
ATOM 757 C C . TRP A 1 88 ? -8.241 -8.209 -4.342 1.00 95.00 88 TRP A C 1
ATOM 759 O O . TRP A 1 88 ? -8.851 -7.322 -4.921 1.00 95.00 88 TRP A O 1
ATOM 769 N N . PHE A 1 89 ? -7.248 -8.886 -4.907 1.00 94.25 89 PHE A N 1
ATOM 770 C CA . PHE A 1 89 ? -6.793 -8.711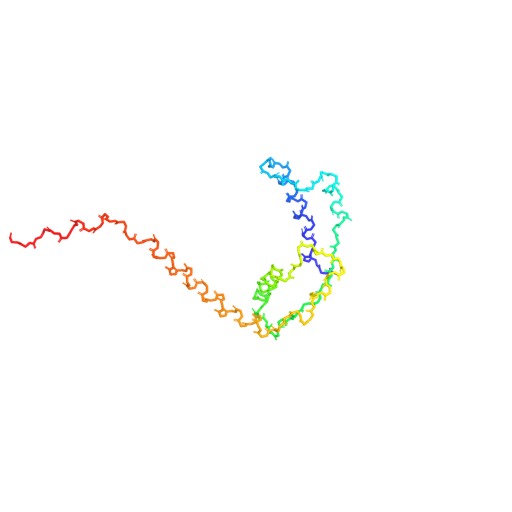 -6.280 1.00 94.25 89 PHE A CA 1
ATOM 771 C C . PHE A 1 89 ? -6.116 -9.996 -6.752 1.00 94.25 89 PHE A C 1
ATOM 773 O O . PHE A 1 89 ? -5.844 -10.898 -5.941 1.00 94.25 89 PHE A O 1
ATOM 780 N N . ASN A 1 90 ? -5.826 -10.084 -8.048 1.00 92.88 90 ASN A N 1
ATOM 781 C CA . ASN A 1 90 ? -5.116 -11.226 -8.591 1.00 92.88 90 ASN A CA 1
ATOM 782 C C . ASN A 1 90 ? -3.591 -11.045 -8.506 1.00 92.88 90 ASN A C 1
ATOM 784 O O . ASN A 1 90 ? -3.049 -9.977 -8.768 1.00 92.88 90 ASN A O 1
ATOM 788 N N . HIS A 1 91 ? -2.855 -12.096 -8.152 1.00 90.56 91 HIS A N 1
ATOM 789 C CA . HIS A 1 91 ? -1.410 -11.981 -7.946 1.00 90.56 91 HIS A CA 1
ATOM 790 C C . HIS A 1 91 ? -0.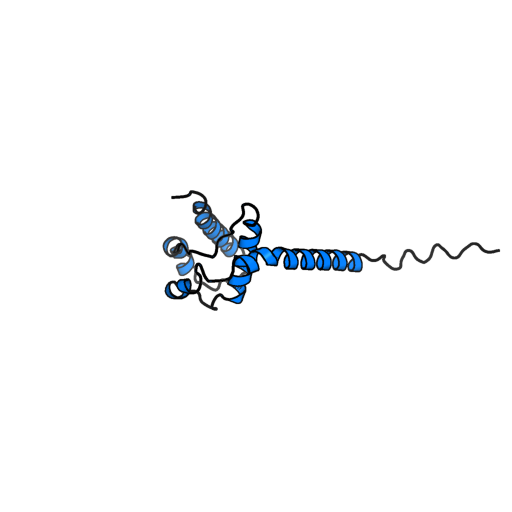652 -11.668 -9.247 1.00 90.56 91 HIS A C 1
ATOM 792 O O . HIS A 1 91 ? 0.403 -11.041 -9.181 1.00 90.56 91 HIS A O 1
ATOM 798 N N . GLU A 1 92 ? -1.169 -12.062 -10.419 1.00 91.25 92 GLU A N 1
ATOM 799 C CA . GLU A 1 92 ? -0.609 -11.635 -11.704 1.00 91.25 92 GLU A CA 1
ATOM 800 C C . GLU A 1 92 ? -0.724 -10.121 -11.918 1.00 91.25 92 GLU A C 1
ATOM 802 O O . GLU A 1 92 ? 0.183 -9.547 -12.513 1.00 91.25 92 GLU A O 1
ATOM 807 N N . GLU A 1 93 ? -1.769 -9.461 -11.403 1.00 91.25 93 GLU A N 1
ATOM 808 C CA . GLU A 1 93 ? -1.921 -7.998 -11.496 1.00 91.25 93 GLU A CA 1
ATOM 809 C C . GLU A 1 93 ? -0.803 -7.302 -10.716 1.00 91.25 93 GLU A C 1
ATOM 811 O O . GLU A 1 93 ? -0.123 -6.418 -11.241 1.00 91.25 93 GLU A O 1
ATOM 816 N N . ALA A 1 94 ? -0.536 -7.777 -9.497 1.00 90.69 94 ALA A N 1
ATOM 817 C CA . ALA A 1 94 ? 0.560 -7.270 -8.681 1.00 90.69 94 ALA A CA 1
ATOM 818 C C . ALA A 1 94 ? 1.932 -7.523 -9.328 1.00 90.69 94 ALA A C 1
ATOM 820 O O . ALA A 1 94 ? 2.788 -6.645 -9.300 1.00 90.69 94 ALA A O 1
ATOM 821 N N . SER A 1 95 ? 2.163 -8.683 -9.953 1.00 90.25 95 SER A N 1
ATOM 822 C CA . SER A 1 95 ? 3.418 -8.932 -10.680 1.00 90.25 95 SER A CA 1
ATOM 823 C C . SER A 1 95 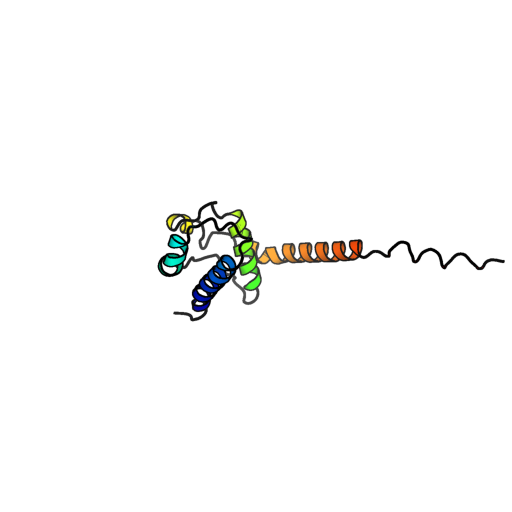? 3.540 -8.078 -11.953 1.00 90.25 95 SER A C 1
ATOM 825 O O . SER A 1 95 ? 4.631 -7.590 -12.262 1.00 90.25 95 SER A O 1
ATOM 827 N N . ALA A 1 96 ? 2.439 -7.843 -12.674 1.00 90.50 96 ALA A N 1
ATOM 828 C CA . ALA A 1 96 ? 2.402 -6.989 -13.864 1.00 90.50 96 ALA A CA 1
ATOM 829 C C . ALA A 1 96 ? 2.648 -5.506 -13.538 1.00 90.50 96 ALA A C 1
ATOM 831 O O . ALA A 1 96 ? 3.182 -4.774 -14.375 1.00 90.50 96 ALA A O 1
ATOM 832 N N . PHE A 1 97 ? 2.365 -5.083 -12.299 1.00 92.81 97 PHE A N 1
ATOM 833 C CA . PHE A 1 97 ? 2.625 -3.728 -11.803 1.00 92.81 97 PHE A CA 1
ATOM 834 C C . PHE A 1 97 ? 4.084 -3.281 -11.993 1.00 92.81 97 PHE A C 1
ATOM 836 O O . PHE A 1 97 ? 4.354 -2.096 -12.177 1.00 92.81 97 PHE A O 1
ATOM 843 N N . ARG A 1 98 ? 5.033 -4.227 -12.059 1.00 92.94 98 ARG A N 1
ATOM 844 C CA . ARG A 1 98 ? 6.443 -3.953 -12.377 1.00 92.94 98 ARG A CA 1
ATOM 845 C C . ARG A 1 98 ? 6.612 -3.182 -13.688 1.00 92.94 98 ARG A C 1
ATOM 847 O O . ARG A 1 98 ? 7.456 -2.292 -13.763 1.00 92.94 98 ARG A O 1
ATOM 854 N N . GLY A 1 99 ? 5.840 -3.540 -14.715 1.00 94.19 99 GLY A N 1
ATOM 855 C CA . GLY A 1 99 ? 5.870 -2.857 -16.008 1.00 94.19 99 GLY A CA 1
ATOM 856 C C . GLY A 1 99 ? 5.418 -1.404 -15.882 1.00 94.19 99 GLY A C 1
ATOM 857 O O . GLY A 1 99 ? 6.093 -0.516 -16.395 1.00 94.19 99 GLY A O 1
ATOM 858 N N . GLY A 1 100 ? 4.344 -1.171 -15.121 1.00 93.56 100 GLY A N 1
ATOM 859 C CA . GLY A 1 100 ? 3.825 0.166 -14.830 1.00 93.56 100 GLY A CA 1
ATOM 860 C C . GLY A 1 100 ? 4.828 1.035 -14.072 1.00 93.56 100 GLY A C 1
ATOM 861 O O . GLY A 1 100 ? 5.131 2.135 -14.518 1.00 93.56 100 GLY A O 1
ATOM 862 N N . ILE A 1 101 ? 5.425 0.516 -12.991 1.00 94.25 101 ILE A N 1
ATOM 863 C CA . ILE A 1 101 ? 6.470 1.239 -12.242 1.00 94.25 101 ILE A CA 1
ATOM 864 C C . ILE A 1 101 ? 7.646 1.596 -13.155 1.00 94.25 101 ILE A C 1
ATOM 866 O O . ILE A 1 101 ? 8.147 2.714 -13.110 1.00 94.25 101 ILE A O 1
ATOM 870 N N . ARG A 1 102 ? 8.100 0.656 -13.992 1.00 95.88 102 ARG A N 1
ATOM 871 C CA . ARG A 1 102 ? 9.222 0.902 -14.903 1.00 95.88 102 ARG A CA 1
ATOM 872 C C . ARG A 1 102 ? 8.910 2.010 -15.907 1.00 95.88 102 ARG A C 1
ATOM 874 O O . ARG A 1 102 ? 9.781 2.839 -16.140 1.00 95.88 102 ARG A O 1
ATOM 881 N N . ALA A 1 103 ? 7.714 2.005 -16.493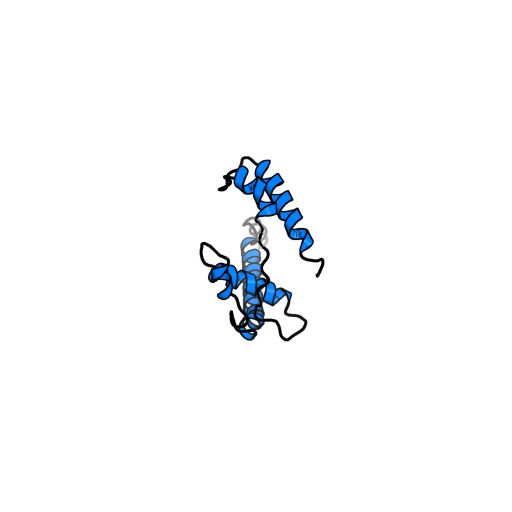 1.00 96.00 103 ALA A N 1
ATOM 882 C CA . ALA A 1 103 ? 7.286 3.049 -17.419 1.00 96.00 103 ALA A CA 1
ATOM 883 C C . ALA A 1 103 ? 7.264 4.419 -16.725 1.00 96.00 103 ALA A C 1
ATOM 885 O O . ALA A 1 103 ? 7.937 5.332 -17.183 1.00 96.00 103 ALA A O 1
ATOM 886 N N . LEU A 1 104 ? 6.629 4.507 -15.549 1.00 95.50 104 LEU A N 1
ATOM 887 C CA . LEU A 1 104 ? 6.577 5.739 -14.755 1.00 95.50 104 LEU A CA 1
ATOM 888 C C . LEU A 1 104 ? 7.968 6.282 -14.413 1.00 95.50 104 LEU A C 1
ATOM 890 O O . LEU A 1 104 ? 8.196 7.482 -14.488 1.00 95.50 104 LEU A O 1
ATOM 894 N N . LEU A 1 105 ? 8.908 5.409 -14.042 1.00 95.31 105 LEU A N 1
ATOM 895 C CA . LEU A 1 105 ? 10.280 5.824 -13.755 1.00 95.31 105 LEU A CA 1
ATOM 896 C C . LEU A 1 105 ? 10.975 6.392 -14.995 1.00 95.31 105 LEU A C 1
ATOM 898 O O . LEU A 1 105 ? 11.643 7.413 -14.886 1.00 95.31 105 LEU A O 1
ATOM 902 N N . ILE A 1 106 ? 10.828 5.746 -16.154 1.00 95.94 106 ILE A N 1
ATOM 903 C CA . ILE A 1 106 ? 11.410 6.232 -17.414 1.00 95.94 106 ILE A CA 1
ATOM 904 C C . ILE A 1 106 ? 10.845 7.613 -17.757 1.00 95.94 106 ILE A C 1
ATOM 906 O O . ILE A 1 106 ? 11.620 8.520 -18.046 1.00 95.94 106 ILE A O 1
ATOM 910 N N . ASP A 1 107 ? 9.527 7.783 -17.659 1.00 96.06 107 ASP A N 1
ATOM 911 C CA . ASP A 1 107 ? 8.860 9.052 -17.954 1.00 96.06 107 ASP A CA 1
ATOM 912 C C . ASP A 1 107 ? 9.335 10.167 -17.010 1.00 96.06 107 ASP A C 1
ATOM 914 O O . ASP A 1 107 ? 9.687 11.255 -17.462 1.00 96.06 107 ASP A O 1
ATOM 918 N N . LEU A 1 108 ? 9.429 9.877 -15.706 1.00 95.06 108 LEU A N 1
ATOM 919 C CA . LEU A 1 108 ? 9.947 10.820 -14.712 1.00 95.06 108 LEU A CA 1
ATOM 920 C C . LEU A 1 108 ? 11.392 11.231 -15.017 1.00 95.06 108 LEU A C 1
ATOM 922 O O . LEU A 1 108 ? 11.706 12.419 -14.979 1.00 95.06 108 LEU A O 1
ATOM 926 N N . PHE A 1 109 ? 12.265 10.277 -15.354 1.00 94.50 109 PHE A N 1
ATOM 927 C CA . PHE A 1 109 ? 13.657 10.587 -15.676 1.00 94.50 109 PHE A CA 1
ATOM 928 C C . PHE A 1 109 ? 13.799 11.408 -16.955 1.00 94.50 109 PHE A C 1
ATOM 930 O O . PHE A 1 109 ? 14.606 12.329 -16.971 1.00 94.50 109 PHE A O 1
ATOM 937 N N . HIS A 1 110 ? 13.025 11.117 -18.003 1.00 93.56 110 HIS A N 1
ATOM 938 C CA . HIS A 1 110 ? 13.043 11.942 -19.212 1.00 93.56 110 HIS A CA 1
ATOM 939 C C . HIS A 1 110 ? 12.549 13.363 -18.924 1.00 93.56 110 HIS A C 1
ATOM 941 O O . HIS A 1 110 ? 13.226 14.316 -19.287 1.00 93.56 110 HIS A O 1
ATOM 947 N N . SER A 1 111 ? 11.447 13.509 -18.179 1.00 90.31 111 SER A N 1
ATOM 948 C CA . SER A 1 111 ? 10.907 14.834 -17.847 1.00 90.31 111 SER A CA 1
ATOM 949 C C . SER A 1 111 ? 11.871 15.703 -17.032 1.00 90.31 111 SER A C 1
ATOM 951 O O . SER A 1 111 ? 11.908 16.912 -17.225 1.00 90.31 111 SER A O 1
ATOM 953 N N . ALA A 1 112 ? 12.682 15.098 -16.159 1.00 89.06 112 ALA A N 1
ATOM 954 C CA . ALA A 1 112 ? 13.695 15.821 -15.395 1.00 89.06 112 ALA A CA 1
ATOM 955 C C . ALA A 1 112 ? 14.860 16.313 -16.271 1.00 89.06 112 ALA A C 1
ATOM 957 O O . ALA A 1 112 ? 15.423 17.363 -15.996 1.00 89.06 112 ALA A O 1
ATOM 958 N N . LEU A 1 113 ? 15.218 15.574 -17.328 1.00 82.00 113 LEU A N 1
ATOM 959 C CA . LEU A 1 113 ? 16.274 15.982 -18.262 1.00 82.00 113 LEU A CA 1
ATOM 960 C C . LEU A 1 113 ? 15.825 17.122 -19.181 1.00 82.00 113 LEU A C 1
ATOM 962 O O . LEU A 1 113 ? 16.651 17.940 -19.578 1.00 82.00 113 LEU A O 1
ATOM 966 N N . ASP A 1 114 ? 14.534 17.174 -19.506 1.00 76.62 114 ASP A N 1
ATOM 967 C CA . ASP A 1 114 ? 13.961 18.235 -20.335 1.00 76.62 114 ASP A CA 1
ATOM 968 C C . ASP A 1 114 ? 13.832 19.574 -19.573 1.00 76.62 114 ASP A C 1
ATOM 970 O O . ASP A 1 114 ? 13.827 20.631 -20.203 1.00 76.62 114 ASP A O 1
ATOM 974 N N . ASP A 1 115 ? 13.765 19.550 -18.233 1.00 69.56 115 ASP A N 1
ATOM 975 C CA . ASP A 1 115 ? 13.698 20.746 -17.367 1.00 69.56 115 ASP A CA 1
ATOM 976 C C . ASP A 1 115 ? 15.087 21.377 -17.105 1.00 69.56 115 ASP A C 1
ATOM 978 O O . ASP A 1 115 ? 15.194 22.571 -16.836 1.00 69.56 115 ASP A O 1
ATOM 982 N N . ASP A 1 116 ? 16.167 20.601 -17.271 1.00 62.09 116 ASP A N 1
ATOM 983 C CA . ASP A 1 116 ? 17.572 21.027 -17.114 1.00 62.09 116 ASP A CA 1
ATOM 984 C C . ASP A 1 116 ? 18.231 21.485 -18.446 1.00 62.09 116 ASP A C 1
ATOM 986 O O . ASP A 1 116 ? 19.461 21.527 -18.569 1.00 62.09 116 ASP A O 1
ATOM 990 N N . GLY A 1 117 ? 17.443 21.819 -19.478 1.00 59.88 117 GLY A N 1
ATOM 991 C CA . GLY A 1 117 ? 17.958 22.323 -20.763 1.00 59.88 117 GLY A CA 1
ATOM 992 C C . GLY A 1 117 ? 18.794 23.612 -20.612 1.00 59.88 117 GLY A C 1
ATOM 993 O O . GLY A 1 117 ? 18.516 24.414 -19.718 1.00 59.88 117 GLY A O 1
ATOM 994 N N . PRO A 1 118 ? 19.827 23.843 -21.455 1.00 51.88 118 PRO A N 1
ATOM 995 C CA . PRO A 1 118 ? 20.784 24.927 -21.245 1.00 51.88 118 PRO A CA 1
ATOM 996 C C . PRO A 1 118 ? 20.064 26.275 -21.223 1.00 51.88 118 PRO A C 1
ATOM 998 O O . PRO A 1 118 ? 19.278 26.586 -22.121 1.00 51.88 118 PRO A O 1
ATOM 1001 N N . SER A 1 119 ? 20.352 27.088 -20.202 1.00 59.00 119 SER A N 1
ATOM 1002 C CA . SER A 1 119 ? 19.964 28.494 -20.216 1.00 59.00 119 SER A CA 1
ATOM 1003 C C . SER A 1 119 ? 20.534 29.145 -21.480 1.00 59.00 119 SER A C 1
ATOM 1005 O O . SER A 1 119 ? 21.636 28.806 -21.913 1.00 59.00 119 SER A O 1
ATOM 1007 N N . GLU A 1 120 ? 19.790 30.076 -22.082 1.00 53.84 120 GLU A N 1
ATOM 1008 C CA . GLU A 1 120 ? 20.101 30.776 -23.347 1.00 53.84 120 GLU A CA 1
ATOM 1009 C C . GLU A 1 120 ? 21.488 31.469 -23.407 1.00 53.84 120 GLU A C 1
ATOM 1011 O O . GLU A 1 120 ? 21.824 32.100 -24.404 1.00 53.84 120 GLU A O 1
ATOM 1016 N N . ALA A 1 121 ? 22.327 31.346 -22.376 1.00 57.19 121 ALA A N 1
ATOM 1017 C CA . ALA A 1 121 ? 23.636 31.972 -22.258 1.00 57.19 121 ALA A CA 1
ATOM 1018 C C . ALA A 1 121 ? 24.762 31.315 -23.089 1.00 57.19 121 ALA A C 1
ATOM 1020 O O . ALA A 1 121 ? 25.831 31.908 -23.196 1.00 57.19 121 ALA A O 1
ATOM 1021 N N . GLU A 1 122 ? 24.569 30.132 -23.688 1.00 56.19 122 GLU A N 1
ATOM 1022 C CA . GLU A 1 122 ? 25.636 29.440 -24.449 1.00 56.19 122 GLU A CA 1
ATOM 1023 C C . GLU A 1 122 ? 25.544 29.578 -25.984 1.00 56.19 122 GLU A C 1
ATOM 1025 O O . GLU A 1 122 ? 26.315 28.945 -26.708 1.00 56.19 122 GLU A O 1
ATOM 1030 N N . LEU A 1 123 ? 24.642 30.416 -26.515 1.00 53.62 123 LEU A N 1
ATOM 1031 C CA . LEU A 1 123 ? 24.485 30.598 -27.968 1.00 53.62 123 LEU A CA 1
ATOM 1032 C C . LEU A 1 123 ? 25.231 31.807 -28.567 1.00 53.62 123 LEU A C 1
ATOM 1034 O O . LEU A 1 123 ? 25.242 31.932 -29.788 1.00 53.62 123 LEU A O 1
ATOM 1038 N N . GLU A 1 124 ? 25.901 32.655 -27.778 1.00 52.03 124 GLU A N 1
ATOM 1039 C CA . GLU A 1 124 ? 26.572 33.858 -28.319 1.00 52.03 124 GLU A CA 1
ATOM 1040 C C . GLU A 1 124 ? 28.047 33.677 -28.737 1.00 52.03 124 GLU A C 1
ATOM 1042 O O . GLU A 1 124 ? 28.601 34.576 -29.362 1.00 52.03 124 GLU A O 1
ATOM 1047 N N . ASP A 1 125 ? 28.694 32.528 -28.497 1.00 53.47 125 ASP A N 1
ATOM 1048 C CA . ASP A 1 125 ? 30.149 32.390 -28.741 1.00 53.47 125 ASP A CA 1
ATOM 1049 C C . ASP A 1 125 ? 30.531 31.672 -30.054 1.00 53.47 125 ASP A C 1
ATOM 1051 O O . ASP A 1 125 ? 31.627 31.127 -30.184 1.00 53.47 125 ASP A O 1
ATOM 1055 N N . LYS A 1 126 ? 29.633 31.622 -31.054 1.00 53.28 126 LYS A N 1
ATOM 1056 C CA . LYS A 1 126 ? 29.919 30.960 -32.350 1.00 53.28 126 LYS A CA 1
ATOM 1057 C C . LYS A 1 126 ? 29.871 31.831 -33.602 1.00 53.28 126 LYS A C 1
ATOM 1059 O O . LYS A 1 126 ? 30.141 31.306 -34.679 1.00 53.28 126 LYS A O 1
ATOM 1064 N N . ASP A 1 127 ? 29.675 33.140 -33.476 1.00 53.47 127 ASP A N 1
ATOM 1065 C CA . ASP A 1 127 ? 29.573 34.033 -34.636 1.00 53.47 127 ASP A CA 1
ATOM 1066 C C . ASP A 1 127 ? 30.735 35.032 -34.775 1.00 53.47 127 ASP A C 1
ATOM 1068 O O . ASP A 1 127 ? 30.496 36.194 -35.070 1.00 53.47 127 ASP A O 1
ATOM 1072 N N . ILE A 1 128 ? 32.008 34.625 -34.630 1.00 52.81 128 ILE A N 1
ATOM 1073 C CA . ILE A 1 128 ? 33.133 35.402 -35.206 1.00 52.81 128 ILE A CA 1
ATOM 1074 C C . ILE A 1 128 ? 34.279 34.486 -35.677 1.00 52.81 128 ILE A C 1
ATOM 1076 O O . ILE A 1 128 ? 35.261 34.294 -34.969 1.00 52.81 128 ILE A O 1
ATOM 1080 N N . GLN A 1 129 ? 34.184 33.966 -36.907 1.00 45.69 129 GLN A N 1
ATOM 1081 C CA . GLN A 1 129 ? 35.279 34.027 -37.894 1.00 45.69 129 GLN A CA 1
ATOM 1082 C C . GLN A 1 129 ? 34.817 33.501 -39.260 1.00 45.69 129 GLN A C 1
ATOM 1084 O O . GLN A 1 129 ? 34.859 32.304 -39.538 1.00 45.69 129 GLN A O 1
ATOM 1089 N N . MET A 1 130 ? 34.429 34.426 -40.137 1.00 43.16 130 MET A N 1
ATOM 1090 C CA . MET A 1 130 ? 34.543 34.244 -41.581 1.00 43.16 130 MET A CA 1
ATOM 1091 C C . MET A 1 130 ? 34.734 35.620 -42.233 1.00 43.16 130 MET A C 1
ATOM 1093 O O . MET A 1 130 ? 33.764 36.334 -42.471 1.00 43.16 130 MET A O 1
ATOM 1097 N N . ASP A 1 131 ? 36.015 35.984 -42.358 1.00 43.31 131 ASP A N 1
ATOM 1098 C CA . ASP A 1 131 ? 36.691 36.783 -43.404 1.00 43.31 131 ASP A CA 1
ATOM 1099 C C . ASP A 1 131 ? 37.841 37.634 -42.838 1.00 43.31 131 ASP A C 1
ATOM 1101 O O . ASP A 1 131 ? 37.599 38.540 -42.007 1.00 43.31 131 ASP A O 1
#

Sequence (131 aa):
MSSKFQYHHRYIQAERWHLGMDSSYDIPFSGRIWRRLSKNINREKIEVPRQRNEYDCGLFMLYYIDRFIQDAPERLTKEGLGMFGRRWFNHEEASAFRGGIRALLIDLFHSALDDDGPSEAELEDKDIQMD